Protein AF-A0A3P6UW24-F1 (afdb_monomer)

Organism: Litomosoides sigmodontis (NCBI:txid42156)

Nearest PDB structures (foldseek):
  2em6-assembly1_A  TM=3.000E-01  e=6.531E+00  Homo sapiens

Secondary structure (DSSP, 8-state):
-----PPPP---------------EEETTTTEEES--HHHHHHHHHHHTTTSSPPP---TT--------------PPPS-PPP-

Structure (mmCIF, N/CA/C/O backbone):
data_AF-A0A3P6UW24-F1
#
_entry.id   AF-A0A3P6UW24-F1
#
loop_
_atom_site.group_PDB
_atom_site.id
_atom_site.type_symbol
_atom_site.label_atom_id
_atom_site.label_alt_id
_atom_site.label_comp_id
_atom_site.label_asym_id
_atom_site.label_entity_id
_atom_site.label_seq_id
_atom_site.pdbx_PDB_ins_code
_atom_site.Cartn_x
_atom_site.Cartn_y
_atom_site.Cartn_z
_atom_site.occupancy
_atom_site.B_iso_or_equiv
_atom_site.auth_seq_id
_atom_site.auth_comp_id
_atom_site.auth_asym_id
_atom_site.auth_atom_id
_atom_site.pdbx_PDB_model_num
ATOM 1 N N . MET A 1 1 ? 39.575 26.858 -24.894 1.00 42.44 1 MET A N 1
ATOM 2 C CA . MET A 1 1 ? 38.394 26.139 -25.420 1.00 42.44 1 MET A CA 1
ATOM 3 C C . MET A 1 1 ? 38.069 24.993 -24.465 1.00 42.44 1 MET A C 1
ATOM 5 O O . MET A 1 1 ? 38.697 23.946 -24.549 1.00 42.44 1 MET A O 1
ATOM 9 N N . SER A 1 2 ? 37.185 25.194 -23.489 1.00 55.19 2 SER A N 1
ATOM 10 C CA . SER A 1 2 ? 36.758 24.129 -22.572 1.00 55.19 2 SER A CA 1
ATOM 11 C C . SER A 1 2 ? 35.759 23.216 -23.286 1.00 55.19 2 SER A C 1
ATOM 13 O O . SER A 1 2 ? 34.685 23.650 -23.698 1.00 55.19 2 SER A O 1
ATOM 15 N N . ILE A 1 3 ? 36.119 21.944 -23.462 1.00 65.88 3 ILE A N 1
ATOM 16 C CA . ILE A 1 3 ? 35.212 20.916 -23.976 1.00 65.88 3 ILE A CA 1
ATOM 17 C C . ILE A 1 3 ? 34.136 20.664 -22.916 1.00 65.88 3 ILE A C 1
ATOM 19 O O . ILE A 1 3 ? 34.375 20.053 -21.876 1.00 65.88 3 ILE A O 1
ATOM 23 N N . GLY A 1 4 ? 32.939 21.195 -23.164 1.00 63.19 4 GLY A N 1
ATOM 24 C CA . GLY A 1 4 ? 31.757 20.886 -22.371 1.00 63.19 4 GLY A CA 1
ATOM 25 C C . GLY A 1 4 ? 31.453 19.394 -22.483 1.00 63.19 4 GLY A C 1
ATOM 26 O O . GLY A 1 4 ? 31.204 18.877 -23.575 1.00 63.19 4 GLY A O 1
ATOM 27 N N . ARG A 1 5 ? 31.494 18.680 -21.356 1.00 71.50 5 ARG A N 1
ATOM 28 C CA . ARG A 1 5 ? 31.149 17.258 -21.294 1.00 71.50 5 ARG A CA 1
ATOM 29 C C . ARG A 1 5 ? 29.653 17.106 -21.579 1.00 71.50 5 ARG A C 1
ATOM 31 O O . ARG A 1 5 ? 28.828 17.398 -20.720 1.00 71.50 5 ARG A O 1
ATOM 38 N N . ARG A 1 6 ? 29.302 16.655 -22.788 1.00 70.00 6 ARG A N 1
ATOM 39 C CA . ARG A 1 6 ? 27.916 16.319 -23.144 1.00 70.00 6 ARG A CA 1
ATOM 40 C C . ARG A 1 6 ? 27.433 15.175 -22.252 1.00 70.00 6 ARG A C 1
ATOM 42 O O . ARG A 1 6 ? 28.058 14.114 -22.208 1.00 70.00 6 ARG A O 1
ATOM 49 N N . THR A 1 7 ? 26.337 15.392 -21.532 1.00 73.12 7 THR A N 1
ATOM 50 C CA . THR A 1 7 ? 25.662 14.337 -20.776 1.00 73.12 7 THR A CA 1
ATOM 51 C C . THR A 1 7 ? 25.107 13.319 -21.768 1.00 73.12 7 THR A C 1
ATOM 53 O O . THR A 1 7 ? 24.364 13.659 -22.689 1.00 73.12 7 THR A O 1
ATOM 56 N N . ARG A 1 8 ? 25.537 12.060 -21.634 1.00 78.88 8 ARG A N 1
ATOM 57 C CA . ARG A 1 8 ? 24.984 10.967 -22.438 1.00 78.88 8 ARG A CA 1
ATOM 58 C C . ARG A 1 8 ? 23.517 10.796 -22.055 1.00 78.88 8 ARG A C 1
ATOM 60 O O . ARG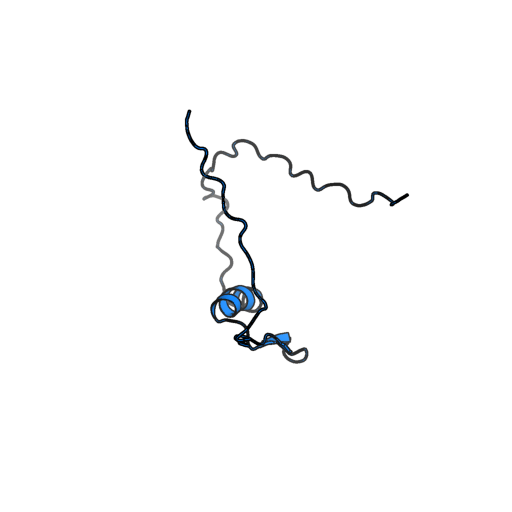 A 1 8 ? 23.196 10.801 -20.867 1.00 78.88 8 ARG A O 1
ATOM 67 N N . LYS A 1 9 ? 22.646 10.684 -23.061 1.00 81.06 9 LYS A N 1
ATOM 68 C CA . LYS A 1 9 ? 21.240 10.337 -22.846 1.00 81.06 9 LYS A CA 1
ATOM 69 C C . LYS A 1 9 ? 21.197 8.970 -22.162 1.00 81.06 9 LYS A C 1
ATOM 71 O O . LYS A 1 9 ? 21.977 8.087 -22.510 1.00 81.06 9 LYS A O 1
ATOM 76 N N . VAL A 1 10 ? 20.366 8.848 -21.133 1.00 86.62 10 VAL A N 1
ATOM 77 C CA . VAL A 1 10 ? 20.179 7.583 -20.424 1.00 86.62 10 VAL A CA 1
ATOM 78 C C . VAL A 1 10 ? 19.257 6.726 -21.279 1.00 86.62 10 VAL A C 1
ATOM 80 O O . VAL A 1 10 ? 18.084 7.060 -21.428 1.00 86.62 10 VAL A O 1
ATOM 83 N N . ASP A 1 11 ? 19.796 5.648 -21.841 1.00 86.56 11 ASP A N 1
ATOM 84 C CA . ASP A 1 11 ? 19.006 4.662 -22.571 1.00 86.56 11 ASP A CA 1
ATOM 85 C C . ASP A 1 11 ? 18.387 3.688 -21.560 1.00 86.56 11 ASP A C 1
ATOM 87 O O . ASP A 1 11 ? 19.091 2.946 -20.872 1.00 86.56 11 ASP A O 1
ATOM 91 N N . ILE A 1 12 ? 17.060 3.731 -21.429 1.00 90.88 12 ILE A N 1
ATOM 92 C CA . ILE A 1 12 ? 16.285 2.837 -20.560 1.00 90.88 12 ILE A CA 1
ATOM 93 C C . ILE A 1 12 ? 15.838 1.640 -21.411 1.00 90.88 12 ILE A C 1
ATOM 95 O O . ILE A 1 12 ? 15.115 1.817 -22.390 1.00 90.88 12 ILE A O 1
ATOM 99 N N . SER A 1 13 ? 16.286 0.430 -21.063 1.00 94.94 13 SER A N 1
ATOM 100 C CA . SER A 1 13 ? 15.947 -0.808 -21.780 1.00 94.94 13 SER A CA 1
ATOM 101 C C . SER A 1 13 ? 14.529 -1.301 -21.473 1.00 94.94 13 SER A C 1
ATOM 103 O O . SER A 1 13 ? 13.843 -0.777 -20.595 1.00 94.94 13 SER A O 1
ATOM 105 N N . MET A 1 14 ? 14.102 -2.378 -22.142 1.00 96.19 14 MET A N 1
ATOM 106 C CA . MET A 1 14 ? 12.872 -3.076 -21.760 1.00 96.19 14 MET A CA 1
ATOM 107 C C . MET A 1 14 ? 12.956 -3.618 -20.322 1.00 96.19 14 MET A C 1
ATOM 109 O O . MET A 1 14 ? 14.027 -4.082 -19.910 1.00 96.19 14 MET A O 1
ATOM 113 N N . PRO A 1 15 ? 11.848 -3.575 -19.557 1.00 95.38 15 PRO A N 1
ATOM 114 C CA . PRO A 1 15 ? 11.809 -4.138 -18.218 1.00 95.38 15 PRO A CA 1
ATOM 115 C C . PRO A 1 15 ? 11.962 -5.659 -18.287 1.00 95.38 15 PRO A C 1
ATOM 117 O O . PRO A 1 15 ? 11.350 -6.334 -19.113 1.00 95.38 15 PRO A O 1
ATOM 120 N N . THR A 1 16 ? 12.775 -6.194 -17.388 1.00 95.62 16 THR A N 1
ATOM 121 C CA . THR A 1 16 ? 12.963 -7.632 -17.169 1.00 95.62 16 THR A CA 1
ATOM 122 C C . THR A 1 16 ? 12.839 -7.913 -15.671 1.00 95.62 16 THR A C 1
ATOM 124 O O . THR A 1 16 ? 12.797 -6.978 -14.870 1.00 95.62 16 THR A O 1
ATOM 127 N N . ASN A 1 17 ? 12.748 -9.187 -15.282 1.00 95.94 17 ASN A N 1
ATOM 128 C CA . ASN A 1 17 ? 12.708 -9.625 -13.880 1.00 95.94 17 ASN A CA 1
ATOM 129 C C . ASN A 1 17 ? 11.559 -9.018 -13.061 1.00 95.94 17 ASN A C 1
ATOM 131 O O . ASN A 1 17 ? 11.769 -8.443 -11.993 1.00 95.94 17 ASN A O 1
ATOM 135 N N . PHE A 1 18 ? 10.328 -9.161 -13.545 1.00 95.88 18 PHE A N 1
ATOM 136 C CA . PHE A 1 18 ? 9.165 -8.810 -12.739 1.00 95.88 18 PHE A CA 1
ATOM 137 C C . PHE A 1 18 ? 9.148 -9.620 -11.428 1.00 95.88 18 PHE A C 1
ATOM 139 O O . PHE A 1 18 ? 9.113 -10.850 -11.452 1.00 95.88 18 PHE A O 1
ATOM 146 N N . GLU A 1 19 ? 9.146 -8.921 -10.290 1.00 96.94 19 GLU A N 1
ATOM 147 C CA . GLU A 1 19 ? 9.053 -9.507 -8.951 1.00 96.94 19 GLU A CA 1
ATOM 148 C C . GLU A 1 19 ? 7.790 -8.988 -8.258 1.00 96.94 19 GLU A C 1
ATOM 150 O O . GLU A 1 19 ? 7.669 -7.802 -7.935 1.00 96.94 19 GLU A O 1
ATOM 155 N N . HIS A 1 20 ? 6.843 -9.886 -7.991 1.00 94.81 20 HIS A N 1
ATOM 156 C CA . HIS A 1 20 ? 5.660 -9.555 -7.205 1.00 94.81 20 HIS A CA 1
ATOM 157 C C . HIS A 1 20 ? 6.005 -9.609 -5.713 1.00 94.81 20 HIS A C 1
ATOM 159 O O . HIS A 1 20 ? 5.960 -10.664 -5.087 1.00 94.81 20 HIS A O 1
ATOM 165 N N . ARG A 1 21 ? 6.375 -8.460 -5.142 1.00 92.69 21 ARG A N 1
ATOM 166 C CA . ARG A 1 21 ? 6.874 -8.383 -3.755 1.00 92.69 21 ARG A CA 1
ATOM 167 C C . ARG A 1 21 ? 5.768 -8.349 -2.706 1.00 92.69 21 ARG A C 1
ATOM 169 O O . ARG A 1 21 ? 5.939 -8.870 -1.610 1.00 92.69 21 ARG A O 1
ATOM 176 N N . TYR A 1 22 ? 4.652 -7.700 -3.029 1.00 93.12 22 TYR A N 1
ATOM 177 C CA . TYR A 1 22 ? 3.568 -7.450 -2.086 1.00 93.12 22 TYR A CA 1
ATOM 178 C C . TYR A 1 22 ? 2.222 -7.469 -2.798 1.00 93.12 22 TYR A C 1
ATOM 180 O O . TYR A 1 22 ? 2.075 -6.842 -3.845 1.00 93.12 22 TYR A O 1
ATOM 188 N N . HIS A 1 23 ? 1.238 -8.115 -2.174 1.00 93.75 23 HIS A N 1
ATOM 189 C CA . HIS A 1 23 ? -0.153 -8.100 -2.605 1.00 93.75 23 HIS A CA 1
ATOM 190 C C . HIS A 1 23 ? -1.019 -7.537 -1.480 1.00 93.75 23 HIS A C 1
ATOM 192 O O . HIS A 1 23 ? -1.225 -8.201 -0.467 1.00 93.75 23 HIS A O 1
ATOM 198 N N . ALA A 1 24 ? -1.515 -6.315 -1.652 1.00 93.06 24 ALA A N 1
ATOM 199 C CA . ALA A 1 24 ? -2.425 -5.690 -0.704 1.00 93.06 24 ALA A CA 1
ATOM 200 C C . ALA A 1 24 ? -3.875 -5.976 -1.106 1.00 93.06 24 ALA A C 1
ATOM 202 O O . ALA A 1 24 ? -4.280 -5.636 -2.217 1.00 93.06 24 ALA A O 1
ATOM 203 N N . GLY A 1 25 ? -4.652 -6.552 -0.194 1.00 93.94 25 GLY A N 1
ATOM 204 C CA . GLY A 1 25 ? -6.090 -6.742 -0.373 1.00 93.94 25 GLY A CA 1
ATOM 205 C C . GLY A 1 25 ? -6.879 -6.242 0.829 1.00 93.94 25 GLY A C 1
ATOM 206 O O . GLY A 1 25 ? -6.312 -5.918 1.877 1.00 93.94 25 GLY A O 1
ATOM 207 N N . PHE A 1 26 ? -8.191 -6.134 0.651 1.00 92.25 26 PHE A N 1
ATOM 208 C CA . PHE A 1 26 ? -9.122 -5.652 1.661 1.00 92.25 26 PHE A CA 1
ATOM 209 C C . PHE A 1 26 ? -10.225 -6.682 1.855 1.00 92.25 26 PHE A C 1
ATOM 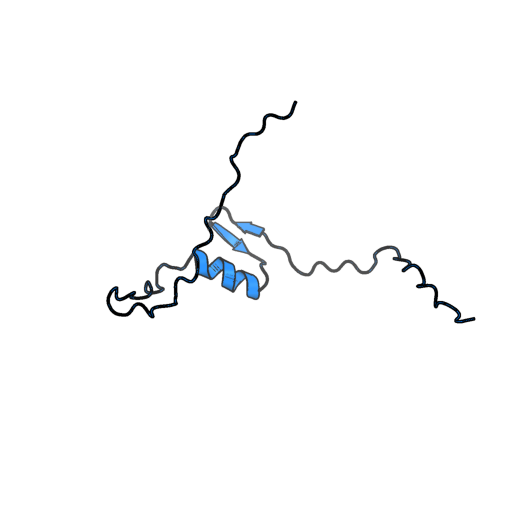211 O O . PHE A 1 26 ? -10.877 -7.083 0.892 1.00 92.25 26 PHE A O 1
ATOM 218 N N . ASP A 1 27 ? -10.431 -7.087 3.101 1.00 92.19 27 ASP A N 1
ATOM 219 C CA . ASP A 1 27 ? -11.534 -7.953 3.479 1.00 92.19 27 ASP A CA 1
ATOM 220 C C . ASP A 1 27 ? -12.726 -7.087 3.923 1.00 92.19 27 ASP A C 1
ATOM 222 O O . ASP A 1 27 ? -12.651 -6.431 4.969 1.00 92.19 27 ASP A O 1
ATOM 226 N N . PRO A 1 28 ? -13.834 -7.066 3.157 1.00 91.62 28 PRO A N 1
ATOM 227 C CA . PRO A 1 28 ? -14.999 -6.255 3.487 1.00 91.62 28 PRO A CA 1
ATOM 228 C C . PRO A 1 28 ? -15.767 -6.767 4.711 1.00 91.62 28 PRO A C 1
ATOM 230 O O . PRO A 1 28 ? -16.503 -5.989 5.314 1.00 91.62 28 PRO A O 1
ATOM 233 N N . VAL A 1 29 ? -15.611 -8.040 5.095 1.00 92.75 29 VAL A N 1
ATOM 234 C CA . VAL A 1 29 ? -16.314 -8.620 6.249 1.00 92.75 29 VAL A CA 1
ATOM 235 C C . VAL A 1 29 ? -15.658 -8.166 7.548 1.00 92.75 29 VAL A C 1
ATOM 237 O O . VAL A 1 29 ? -16.338 -7.726 8.473 1.00 92.75 29 VAL A O 1
ATOM 240 N N . THR A 1 30 ? -14.329 -8.243 7.622 1.00 86.25 30 THR A N 1
ATOM 241 C CA . THR A 1 30 ? -13.571 -7.809 8.807 1.00 86.25 30 THR A CA 1
ATOM 242 C C . THR A 1 30 ? -13.221 -6.320 8.787 1.00 86.25 30 THR A C 1
ATOM 244 O O . THR A 1 30 ? -12.876 -5.753 9.827 1.00 86.25 30 THR A O 1
ATOM 247 N N . GLY A 1 31 ? -13.300 -5.674 7.620 1.00 86.56 31 GLY A N 1
ATOM 248 C CA . GLY A 1 31 ? -12.887 -4.288 7.416 1.00 86.56 31 GLY A CA 1
ATOM 249 C C . GLY A 1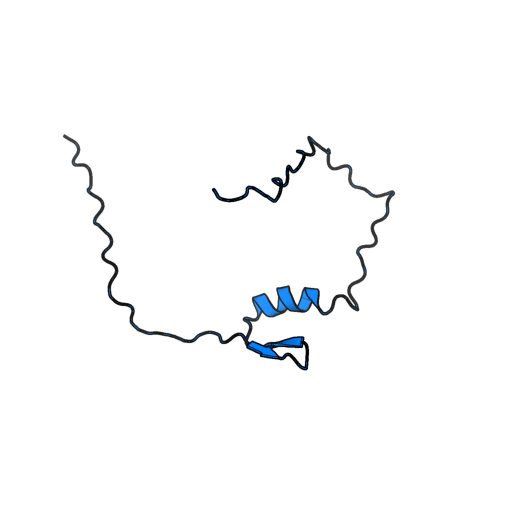 31 ? -11.373 -4.091 7.530 1.00 86.56 31 GLY A C 1
ATOM 250 O O . GLY A 1 31 ? -10.920 -3.000 7.886 1.00 86.56 31 GLY A O 1
ATOM 251 N N . GLN A 1 32 ? -10.582 -5.142 7.297 1.00 87.44 32 GLN A N 1
ATOM 252 C CA . GLN A 1 32 ? -9.131 -5.127 7.473 1.00 87.44 32 GLN A CA 1
ATOM 253 C C . GLN A 1 32 ? -8.380 -5.280 6.152 1.00 87.44 32 GLN A C 1
ATOM 255 O O . GLN A 1 32 ? -8.824 -5.937 5.215 1.00 87.44 32 GLN A O 1
ATOM 260 N N . TYR A 1 33 ? -7.191 -4.682 6.107 1.00 90.44 33 TYR A N 1
ATOM 261 C CA . TYR A 1 33 ? -6.259 -4.845 4.999 1.00 90.44 33 TYR A CA 1
ATOM 262 C C . TYR A 1 33 ? -5.277 -5.982 5.285 1.00 90.44 33 TYR A C 1
ATOM 264 O O . TYR A 1 33 ? -4.673 -6.031 6.359 1.00 90.44 33 TYR A O 1
ATOM 272 N N . HIS A 1 34 ? -5.061 -6.851 4.302 1.00 91.06 34 HIS A N 1
ATOM 273 C CA . HIS A 1 34 ? -4.120 -7.967 4.370 1.00 91.06 34 HIS A CA 1
ATOM 274 C C . HIS A 1 34 ? -2.996 -7.817 3.340 1.00 91.06 34 HIS A C 1
ATOM 276 O O . HIS A 1 34 ? -3.110 -7.072 2.369 1.00 91.06 34 HIS A O 1
ATOM 282 N N . GLY A 1 35 ? -1.878 -8.510 3.579 1.00 92.19 35 GLY A N 1
ATOM 283 C CA . GLY A 1 35 ? -0.704 -8.492 2.693 1.00 92.19 35 GLY A CA 1
ATOM 284 C C . GLY A 1 35 ? -0.014 -7.125 2.557 1.00 92.19 35 GLY A C 1
ATOM 285 O O . GLY A 1 35 ? 0.833 -6.924 1.687 1.00 92.19 35 GLY A O 1
ATOM 286 N N . LEU A 1 36 ? -0.338 -6.189 3.454 1.00 91.69 36 LEU A N 1
ATOM 287 C CA . LEU A 1 36 ? 0.373 -4.926 3.585 1.00 91.69 36 LEU A CA 1
ATOM 288 C C . LEU A 1 36 ? 1.805 -5.153 4.095 1.00 91.69 36 LEU A C 1
ATOM 290 O O . LEU A 1 36 ? 2.007 -5.957 5.011 1.00 91.69 36 LEU A O 1
ATOM 294 N N . PRO A 1 37 ? 2.786 -4.376 3.611 1.00 92.94 37 PRO A N 1
ATOM 295 C CA . PRO A 1 37 ? 4.101 -4.305 4.233 1.00 92.94 37 PRO A CA 1
ATOM 296 C C . PRO A 1 37 ? 4.010 -3.960 5.729 1.00 92.94 37 PRO A C 1
ATOM 298 O O . PRO A 1 37 ? 3.185 -3.140 6.143 1.00 92.94 37 PRO A O 1
ATOM 301 N N . LYS A 1 38 ? 4.909 -4.520 6.551 1.00 85.69 38 LYS A N 1
ATOM 302 C CA . LYS A 1 38 ? 4.911 -4.351 8.022 1.00 85.69 38 LYS A CA 1
ATOM 303 C C . LYS A 1 38 ? 4.890 -2.883 8.470 1.00 85.69 38 LYS A C 1
ATOM 305 O O . LYS A 1 38 ? 4.228 -2.527 9.440 1.00 85.69 38 LYS A O 1
ATOM 310 N N . GLN A 1 39 ? 5.593 -2.013 7.745 1.00 88.44 39 GLN A N 1
ATOM 311 C CA . GLN A 1 39 ? 5.625 -0.575 8.034 1.00 88.44 39 GLN A CA 1
ATOM 312 C C . GLN A 1 39 ? 4.247 0.081 7.849 1.00 88.44 39 GLN A C 1
ATOM 314 O O . GLN A 1 39 ? 3.873 0.969 8.611 1.00 88.44 39 GLN A O 1
ATOM 319 N N . TRP A 1 40 ? 3.467 -0.377 6.870 1.00 87.81 40 TRP A N 1
ATOM 320 C CA . TRP A 1 40 ? 2.140 0.163 6.580 1.00 87.81 40 TRP A CA 1
ATOM 321 C C . TRP A 1 40 ? 1.098 -0.380 7.548 1.00 87.81 40 TRP A C 1
ATOM 323 O O . TRP A 1 40 ? 0.221 0.368 7.969 1.00 87.81 40 TRP A O 1
ATOM 333 N N . GLN A 1 41 ? 1.230 -1.642 7.968 1.00 84.69 41 GLN A N 1
ATOM 334 C CA . GLN A 1 41 ? 0.403 -2.213 9.035 1.00 84.69 41 GLN A CA 1
ATOM 335 C C . GLN A 1 41 ? 0.491 -1.382 10.316 1.00 84.69 41 GLN A C 1
ATOM 337 O O . GLN A 1 41 ? -0.531 -1.152 10.955 1.00 84.69 41 GLN A O 1
ATOM 342 N N . ALA A 1 42 ? 1.682 -0.881 10.663 1.00 80.12 42 ALA A N 1
ATOM 343 C CA . ALA A 1 42 ? 1.831 0.031 11.789 1.00 80.12 42 ALA A CA 1
ATOM 344 C C . ALA A 1 42 ? 1.022 1.316 11.556 1.00 80.12 42 ALA A C 1
ATOM 346 O O . ALA A 1 42 ? 0.176 1.652 12.372 1.00 80.12 42 ALA A O 1
ATOM 347 N N . ILE A 1 43 ? 1.194 1.997 10.422 1.00 84.06 43 ILE A N 1
ATOM 348 C CA . ILE A 1 43 ? 0.506 3.269 10.127 1.00 84.06 43 ILE A CA 1
ATOM 349 C C . ILE A 1 43 ? -1.022 3.107 10.081 1.00 84.06 43 ILE A C 1
ATOM 351 O O . ILE A 1 43 ? -1.749 3.916 10.655 1.00 84.06 43 ILE A O 1
ATOM 355 N N . ILE A 1 44 ? -1.512 2.054 9.429 1.00 81.94 44 ILE A N 1
ATOM 356 C CA . ILE A 1 44 ? -2.944 1.822 9.211 1.00 81.94 44 ILE A CA 1
ATOM 357 C C . ILE A 1 44 ? -3.593 1.212 10.459 1.00 81.94 44 ILE A C 1
ATOM 359 O O . ILE A 1 44 ? -4.648 1.679 10.889 1.00 81.94 44 ILE A O 1
ATOM 363 N N . GLY A 1 45 ? -2.945 0.246 11.115 1.00 64.69 45 GLY A N 1
ATOM 364 C CA . GLY A 1 45 ? -3.407 -0.342 12.379 1.00 64.69 45 GLY A CA 1
ATOM 365 C C . GLY A 1 45 ? -3.456 0.666 13.534 1.00 64.69 45 GLY A C 1
ATOM 366 O O . GLY A 1 45 ? -4.294 0.546 14.428 1.00 64.69 45 GLY A O 1
ATOM 367 N N . ILE A 1 46 ? -2.638 1.727 13.476 1.00 56.69 46 ILE A N 1
ATOM 368 C CA . ILE A 1 46 ? -2.713 2.876 14.392 1.00 56.69 46 ILE A CA 1
ATOM 369 C C . ILE A 1 46 ? -4.064 3.611 14.290 1.00 56.69 46 ILE A C 1
ATOM 371 O O . ILE A 1 46 ? -4.459 4.256 15.266 1.00 56.69 46 ILE A O 1
ATOM 375 N N . THR A 1 47 ? -4.772 3.538 13.155 1.00 54.53 47 THR A N 1
ATOM 376 C CA . THR A 1 47 ? -6.051 4.242 12.939 1.00 54.53 47 THR A CA 1
ATOM 377 C C . THR A 1 47 ? -7.259 3.452 13.448 1.00 54.53 47 THR A C 1
ATOM 379 O O . THR A 1 47 ? -8.148 4.041 14.060 1.00 54.53 47 THR A O 1
ATOM 382 N N . THR A 1 48 ? -7.271 2.124 13.287 1.00 56.12 48 THR A N 1
ATOM 383 C CA . THR A 1 48 ? -8.422 1.273 13.650 1.00 56.12 48 THR A CA 1
ATOM 384 C C . THR A 1 48 ? -8.437 0.889 15.134 1.00 56.12 48 THR A C 1
ATOM 386 O O . THR A 1 48 ? -9.502 0.708 15.722 1.00 56.12 48 THR A O 1
ATOM 389 N N . ASN A 1 49 ? -7.266 0.829 15.781 1.00 55.06 49 ASN A N 1
ATOM 390 C CA . ASN A 1 49 ? -7.106 0.431 17.184 1.00 55.06 49 ASN A CA 1
ATOM 391 C C . ASN A 1 49 ? -6.719 1.596 18.118 1.00 55.06 49 ASN A C 1
ATOM 393 O O . ASN A 1 49 ? -5.971 1.444 19.081 1.00 55.06 49 ASN A O 1
ATOM 397 N N . ARG A 1 50 ? -7.307 2.783 17.911 1.00 56.47 50 ARG A N 1
ATOM 398 C CA . ARG A 1 50 ? -7.338 3.862 18.925 1.00 56.47 50 ARG A CA 1
ATOM 399 C C . ARG A 1 50 ? -8.283 3.559 20.102 1.00 56.47 50 ARG A C 1
ATOM 401 O O . ARG A 1 50 ? -8.539 4.448 20.902 1.00 56.47 50 ARG A O 1
ATOM 408 N N . ARG A 1 51 ? -8.801 2.332 20.245 1.00 57.00 51 ARG A N 1
ATOM 409 C CA . ARG A 1 51 ? -9.690 1.957 21.361 1.00 57.00 51 ARG A CA 1
ATOM 410 C C . ARG A 1 51 ? -8.986 1.859 22.723 1.00 57.00 51 ARG A C 1
ATOM 412 O O . ARG A 1 51 ? -9.672 1.798 23.732 1.00 57.00 51 ARG A O 1
ATOM 419 N N . GLY A 1 52 ? -7.650 1.898 22.763 1.00 54.78 52 GLY A N 1
ATOM 420 C CA . GLY A 1 52 ? -6.873 1.839 24.010 1.00 54.78 52 GLY A CA 1
ATOM 421 C C . GLY A 1 52 ? -5.707 2.824 24.110 1.00 54.78 52 GLY A C 1
ATOM 422 O O . GLY A 1 52 ? -4.984 2.793 25.099 1.00 54.78 52 GLY A O 1
ATOM 423 N N . ARG A 1 53 ? -5.493 3.702 23.116 1.00 64.62 53 ARG A N 1
ATOM 424 C CA . ARG A 1 53 ? -4.490 4.768 23.257 1.00 64.62 53 ARG A CA 1
ATOM 425 C C . ARG A 1 53 ? -5.129 5.884 24.084 1.00 64.62 53 ARG A C 1
ATOM 427 O O . ARG A 1 53 ? -6.094 6.471 23.586 1.00 64.62 53 ARG A O 1
ATOM 434 N N . PRO A 1 54 ? -4.618 6.205 25.287 1.00 64.69 54 PRO A N 1
ATOM 435 C CA . PRO A 1 54 ? -5.099 7.358 26.028 1.00 64.69 54 PRO A CA 1
ATOM 436 C C . PRO A 1 54 ? -5.002 8.566 25.107 1.00 64.69 54 PRO A C 1
ATOM 438 O O . PRO A 1 54 ? -3.973 8.769 24.446 1.00 64.69 54 PRO A O 1
ATOM 441 N N . ARG A 1 55 ? -6.082 9.348 25.012 1.00 62.88 55 ARG A N 1
ATOM 442 C CA . ARG A 1 55 ? -5.960 10.680 24.422 1.00 62.88 55 ARG A CA 1
ATOM 443 C C . ARG A 1 55 ? -4.828 11.371 25.184 1.00 62.88 55 ARG A C 1
ATOM 445 O O . ARG A 1 55 ? -4.789 11.214 26.406 1.00 62.88 55 ARG A O 1
ATOM 452 N N . PRO A 1 56 ? -3.891 12.057 24.506 1.00 69.06 56 PRO A N 1
ATOM 453 C CA . PRO A 1 56 ? -2.916 12.850 25.236 1.00 69.06 56 PRO A CA 1
ATOM 454 C C . PRO A 1 56 ? -3.704 13.733 26.209 1.00 69.06 56 PRO A C 1
ATOM 456 O O . PRO A 1 56 ? -4.631 14.425 25.783 1.00 69.06 56 PRO A O 1
ATOM 459 N N . MET A 1 57 ? -3.427 13.607 27.509 1.00 62.03 57 MET A N 1
ATOM 460 C CA . MET A 1 57 ? -3.995 14.494 28.519 1.00 62.03 57 MET A CA 1
ATOM 461 C C . MET A 1 57 ? -3.376 15.859 28.253 1.00 62.03 57 MET A C 1
ATOM 463 O O . MET A 1 57 ? -2.245 16.127 28.644 1.00 62.03 57 MET A O 1
ATOM 467 N N . VAL A 1 58 ? -4.074 16.666 27.461 1.00 69.38 58 VAL A N 1
ATOM 468 C CA . VAL A 1 58 ? -3.681 18.042 27.192 1.00 69.38 58 VAL A CA 1
ATOM 469 C C . VAL A 1 58 ? -4.214 18.862 28.353 1.00 69.38 58 VAL A C 1
ATOM 471 O O . VAL A 1 58 ? -5.423 19.057 28.465 1.00 69.38 58 VAL A O 1
ATOM 474 N N . ASP A 1 59 ? -3.317 19.289 29.233 1.00 70.44 59 ASP A N 1
ATOM 475 C CA . ASP A 1 59 ? -3.625 20.270 30.265 1.00 70.44 59 ASP A CA 1
ATOM 476 C C . ASP A 1 59 ? -3.662 21.670 29.621 1.00 70.44 59 ASP A C 1
ATOM 478 O O . ASP A 1 59 ? -2.635 22.117 29.097 1.00 70.44 59 ASP A O 1
ATOM 482 N N . PRO A 1 60 ? -4.810 22.378 29.644 1.00 66.81 60 PRO A N 1
ATOM 483 C CA . PRO A 1 60 ? -4.924 23.735 29.111 1.00 66.81 60 PRO A CA 1
ATOM 484 C C . PRO A 1 60 ? -3.976 24.742 29.776 1.00 66.81 60 PRO A C 1
ATOM 486 O O . PRO A 1 60 ? -3.684 25.777 29.182 1.00 66.81 60 PRO A O 1
ATOM 489 N N . SER A 1 61 ? -3.501 24.456 30.993 1.00 68.81 61 SER A N 1
ATOM 490 C CA . SER A 1 61 ? -2.595 25.326 31.748 1.00 68.81 61 SER A CA 1
ATOM 491 C C . SER A 1 61 ? -1.105 25.098 31.445 1.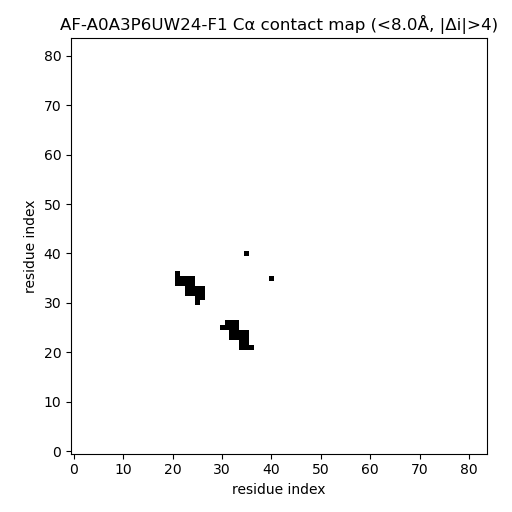00 68.81 61 SER A C 1
ATOM 493 O O . SER A 1 61 ? -0.286 25.957 31.760 1.00 68.81 61 SER A O 1
ATOM 495 N N . CYS A 1 62 ? -0.755 24.006 30.750 1.00 62.00 62 CYS A N 1
ATOM 496 C CA . CYS A 1 62 ? 0.619 23.640 30.374 1.00 62.00 62 CYS A CA 1
ATOM 497 C C . CYS A 1 62 ? 0.868 23.737 28.858 1.00 62.00 62 CYS A C 1
ATOM 499 O O . CYS A 1 62 ? 1.575 22.914 28.271 1.00 62.00 62 CYS A O 1
ATOM 501 N N . ILE A 1 63 ? 0.274 24.728 28.193 1.00 69.06 63 ILE A N 1
ATOM 502 C CA . ILE A 1 63 ? 0.605 25.027 26.798 1.00 69.06 63 ILE A CA 1
ATOM 503 C C . ILE A 1 63 ? 2.024 25.595 26.784 1.00 69.06 63 ILE A C 1
ATOM 505 O O . ILE A 1 63 ? 2.249 26.690 27.292 1.00 69.06 63 ILE A O 1
ATOM 509 N N . THR A 1 64 ? 2.988 24.881 26.193 1.00 73.56 64 THR A N 1
ATOM 510 C CA . THR A 1 64 ? 4.256 25.502 25.798 1.00 73.56 64 THR A CA 1
ATOM 511 C C . THR A 1 64 ? 3.913 26.659 24.861 1.00 73.56 64 THR A C 1
ATOM 513 O O . THR A 1 64 ? 3.346 26.405 23.791 1.00 73.56 64 THR A O 1
ATOM 516 N N . PRO A 1 65 ? 4.210 27.921 25.225 1.00 60.41 65 PRO A N 1
ATOM 517 C CA . PRO A 1 65 ? 3.981 29.047 24.340 1.00 60.41 65 PRO A CA 1
ATOM 518 C C . PRO A 1 65 ? 4.986 28.927 23.198 1.00 60.41 65 PRO A C 1
ATOM 520 O O . PRO A 1 65 ? 6.098 29.439 23.246 1.00 60.41 65 PRO A O 1
ATOM 523 N N . THR A 1 66 ? 4.611 28.174 22.169 1.00 60.34 66 THR A N 1
ATOM 524 C CA . THR A 1 66 ? 5.264 28.291 20.876 1.00 60.34 66 THR A CA 1
ATOM 525 C C . THR A 1 66 ? 4.832 29.659 20.393 1.00 60.34 66 THR A C 1
ATOM 527 O O . THR A 1 66 ? 3.628 29.885 20.259 1.00 60.34 66 THR A O 1
ATOM 530 N N . GLU A 1 67 ? 5.770 30.593 20.224 1.0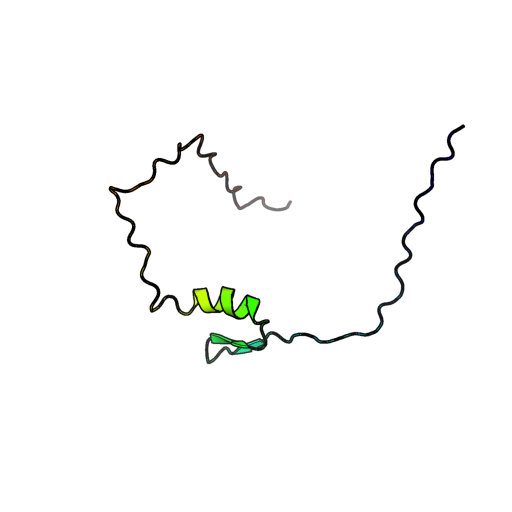0 62.25 67 GLU A N 1
ATOM 531 C CA . GLU A 1 67 ? 5.467 31.868 19.586 1.00 62.25 67 GLU A CA 1
ATOM 532 C C . GLU A 1 67 ? 4.680 31.550 18.323 1.00 62.25 67 GLU A C 1
ATOM 534 O O . GLU A 1 67 ? 5.169 30.900 17.396 1.00 62.25 67 GLU A O 1
ATOM 539 N N . ILE A 1 68 ? 3.416 31.959 18.328 1.00 57.94 68 ILE A N 1
ATOM 540 C CA . ILE A 1 68 ? 2.522 31.902 17.187 1.00 57.94 68 ILE A CA 1
ATOM 541 C C . ILE A 1 68 ? 3.026 32.988 16.233 1.00 57.94 68 ILE A C 1
ATOM 543 O O . ILE A 1 68 ? 2.384 34.008 15.993 1.00 57.94 68 ILE A O 1
ATOM 547 N N . ALA A 1 69 ? 4.248 32.822 15.738 1.00 53.81 69 ALA A N 1
ATOM 548 C CA . ALA A 1 69 ? 4.840 33.675 14.745 1.00 53.81 69 ALA A CA 1
ATOM 549 C C . ALA A 1 69 ? 4.086 33.374 13.453 1.00 53.81 69 ALA A C 1
ATOM 551 O O . ALA A 1 69 ? 4.455 32.511 12.661 1.00 53.81 69 ALA A O 1
ATOM 5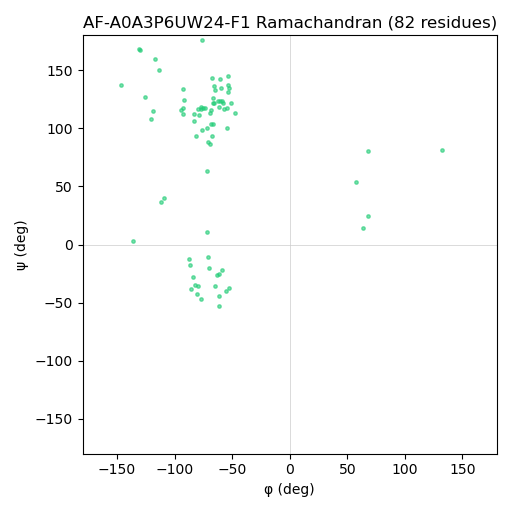52 N N . LYS A 1 70 ? 2.985 34.112 13.275 1.00 57.22 70 LYS A N 1
ATOM 553 C CA . LYS A 1 70 ? 2.254 34.260 12.022 1.00 57.22 70 LYS A CA 1
ATOM 554 C C . LYS A 1 70 ? 1.565 32.965 11.579 1.00 57.22 70 LYS A C 1
ATOM 556 O O . LYS A 1 70 ? 2.031 32.278 10.672 1.00 57.22 70 LYS A O 1
ATOM 561 N N . ILE A 1 71 ? 0.395 32.676 12.162 1.00 62.31 71 ILE A N 1
ATOM 562 C CA . ILE A 1 71 ? -0.591 31.776 11.538 1.00 62.31 71 ILE A CA 1
ATOM 563 C C . ILE A 1 71 ? -0.854 32.338 10.140 1.00 62.31 71 ILE A C 1
ATOM 565 O O . ILE A 1 71 ? -1.560 33.332 9.978 1.00 62.31 71 ILE A O 1
ATOM 569 N N . LYS A 1 72 ? -0.228 31.750 9.119 1.00 61.78 72 LYS A N 1
ATOM 570 C CA . LYS A 1 72 ? -0.594 32.024 7.735 1.00 61.78 72 LYS A CA 1
ATOM 571 C C . LYS A 1 72 ? -1.997 31.461 7.563 1.00 61.78 72 LYS A C 1
ATOM 573 O O . LYS A 1 72 ? -2.219 30.277 7.812 1.00 61.78 72 LYS A O 1
ATOM 578 N N . THR A 1 73 ? -2.941 32.311 7.182 1.00 66.88 73 THR A N 1
ATOM 579 C CA . THR A 1 73 ? -4.281 31.886 6.790 1.00 66.88 73 THR A CA 1
ATOM 580 C C . THR A 1 73 ? -4.148 30.847 5.680 1.00 66.88 73 THR A C 1
ATOM 582 O O . THR A 1 73 ? -3.589 31.112 4.617 1.00 66.88 73 THR A O 1
ATOM 585 N N . VAL A 1 74 ? -4.603 29.622 5.948 1.00 68.06 74 VAL A N 1
ATOM 586 C CA . VAL A 1 74 ? -4.658 28.573 4.929 1.00 68.06 74 VAL A CA 1
ATOM 587 C C . VAL A 1 74 ? -5.856 28.887 4.046 1.00 68.06 74 VAL A C 1
ATOM 589 O O . VAL A 1 74 ? -6.993 28.589 4.404 1.00 68.06 74 VAL A O 1
ATOM 592 N N . VAL A 1 75 ? -5.603 29.511 2.900 1.00 71.12 75 VAL A N 1
ATOM 593 C CA . VAL A 1 75 ? -6.602 29.642 1.839 1.00 71.12 75 VAL A CA 1
ATOM 594 C C . VAL A 1 75 ? -6.765 28.256 1.218 1.00 71.12 75 VAL A C 1
ATOM 596 O O . VAL A 1 75 ? -5.919 27.808 0.445 1.00 71.12 75 VAL A O 1
ATOM 599 N N . ARG A 1 76 ? -7.815 27.525 1.603 1.00 71.38 76 ARG A N 1
ATOM 600 C CA . ARG A 1 76 ? -8.282 26.384 0.806 1.00 71.38 76 ARG A CA 1
ATOM 601 C C . ARG A 1 76 ? -9.007 26.985 -0.389 1.00 71.38 76 ARG A C 1
ATOM 603 O O . ARG A 1 76 ? -9.958 27.725 -0.181 1.00 71.38 76 ARG A O 1
ATOM 610 N N . GLY A 1 77 ? -8.502 26.733 -1.595 1.00 62.53 77 GLY A N 1
ATOM 611 C CA . GLY A 1 77 ? -9.109 27.245 -2.821 1.00 62.53 77 GLY A CA 1
ATOM 612 C C . GLY A 1 77 ? -10.583 26.862 -2.899 1.00 62.53 77 GLY A C 1
ATOM 613 O O . GLY A 1 7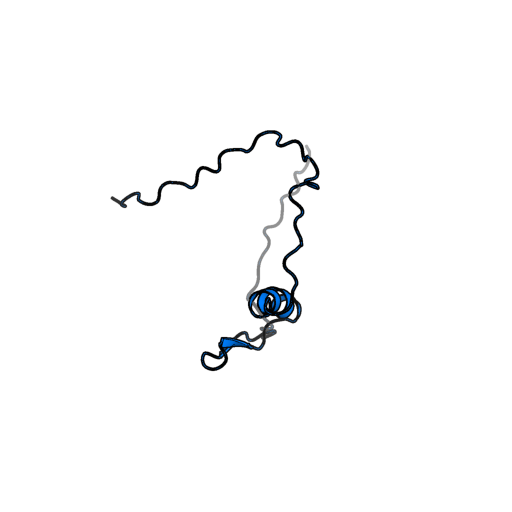7 ? -10.950 25.735 -2.557 1.00 62.53 77 GLY A O 1
ATOM 614 N N . ASP A 1 78 ? -11.404 27.820 -3.316 1.00 64.81 78 ASP A N 1
ATOM 615 C CA . ASP A 1 78 ? -12.835 27.631 -3.489 1.00 64.81 78 ASP A CA 1
ATOM 616 C C . ASP A 1 78 ? -13.081 26.504 -4.497 1.00 64.81 78 ASP A C 1
ATOM 618 O O . ASP A 1 78 ? -12.584 26.508 -5.627 1.00 64.81 78 ASP A O 1
ATOM 622 N N . ILE A 1 79 ? -13.832 25.497 -4.061 1.00 61.53 79 ILE A N 1
ATOM 623 C CA . ILE A 1 79 ? -14.339 24.451 -4.938 1.00 61.53 79 ILE A CA 1
ATOM 624 C C . ILE A 1 79 ? -15.461 25.081 -5.765 1.00 61.53 79 ILE A C 1
ATOM 626 O O . ILE A 1 79 ? -16.469 25.489 -5.194 1.00 61.53 79 ILE A O 1
ATOM 630 N N . LEU A 1 80 ? -15.243 25.113 -7.087 1.00 5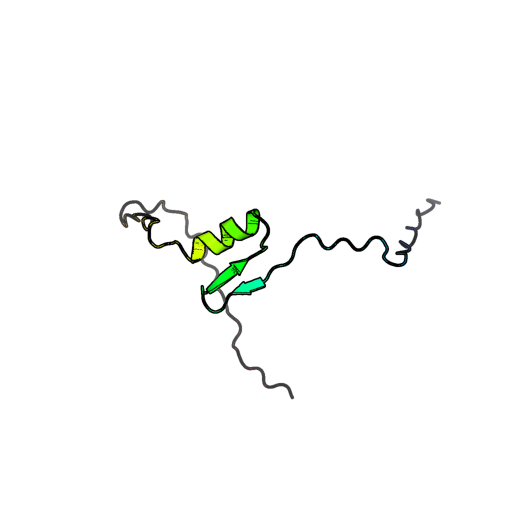4.78 80 LEU A N 1
ATOM 631 C CA . LEU A 1 80 ? -16.173 25.212 -8.231 1.00 54.78 80 LEU A CA 1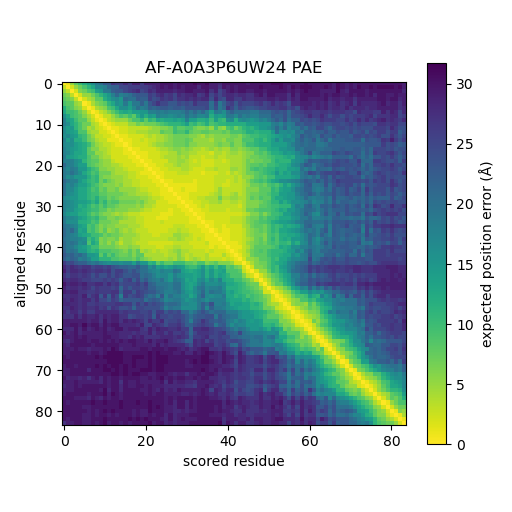
ATOM 632 C C . LEU A 1 80 ? -15.709 26.283 -9.230 1.00 54.78 80 LEU A C 1
ATOM 634 O O . LEU A 1 80 ? -16.227 27.394 -9.275 1.00 54.78 80 LEU A O 1
ATOM 638 N N . GLN A 1 81 ? -14.764 25.912 -10.094 1.00 56.00 81 GLN A N 1
ATOM 639 C CA . GLN A 1 81 ? -14.713 26.486 -11.439 1.00 56.00 81 GLN A CA 1
ATOM 640 C C . GLN A 1 81 ? -15.481 25.525 -12.358 1.00 56.00 81 GLN A C 1
ATOM 642 O O . GLN A 1 81 ? -15.064 24.370 -12.476 1.00 56.00 81 GLN A O 1
ATOM 647 N N . PRO A 1 82 ? -16.606 25.934 -12.972 1.00 55.09 82 PRO A N 1
ATOM 648 C CA . PRO A 1 82 ? -17.192 25.183 -14.070 1.00 55.09 82 PRO A CA 1
ATOM 649 C C . PRO A 1 82 ? -16.222 25.252 -15.249 1.00 55.09 82 PRO A C 1
ATOM 651 O O . PRO A 1 82 ? -15.807 26.336 -15.659 1.00 55.09 82 PRO A O 1
ATOM 654 N N . CYS A 1 83 ? -15.844 24.091 -15.771 1.00 51.84 83 CYS A N 1
ATOM 655 C CA . CYS A 1 83 ? -15.140 23.980 -17.038 1.00 51.84 83 CYS A CA 1
ATOM 656 C C . CYS A 1 83 ? -16.050 24.569 -18.129 1.00 51.84 83 CYS A C 1
ATOM 658 O O . CYS A 1 83 ? -17.189 24.116 -18.264 1.00 51.84 83 CYS A O 1
ATOM 660 N N . HIS A 1 84 ? -15.563 25.566 -18.866 1.00 48.59 84 HIS A N 1
ATOM 661 C CA . HIS A 1 84 ? -16.135 25.942 -20.159 1.00 48.59 84 HIS A CA 1
ATOM 662 C C . HIS A 1 84 ? -15.618 25.006 -21.251 1.00 48.59 84 HIS A C 1
ATOM 664 O O . HIS A 1 84 ? -14.430 24.613 -21.162 1.00 48.59 84 HIS A O 1
#

Foldseek 3Di:
DDDDPDDDDDDDDDDDDDDPPFDWDADPVVRDIPRDDPVVCVVVVVVPPPVPDPDPPDDPVPPPCPPPPDPDPPPPDDPDDDDD

Sequence (84 aa):
MSIGRRTRKVDISMPTNFEHRYHAGFDPVTGQYHGLPKQWQAIIGITTNRRGRPRPMVDPSCITPTEIAKIKTVVRGDILQPCH

Radius of gyration: 25.69 Å; Cα contacts (8 Å, |Δi|>4): 21; chains: 1; bounding box: 56×44×57 Å

pLDDT: mean 74.35, std 15.3, range [42.44, 96.94]

Mean predicted aligned error: 17.85 Å

Solvent-accessible surface area (backbone atoms only — not comparable to full-atom values): 6232 Å² total; per-residue (Å²): 136,83,82,75,81,78,79,74,80,82,83,82,75,84,90,72,84,89,74,90,84,70,60,73,48,73,43,83,88,82,71,43,75,42,57,57,57,72,74,50,46,51,63,55,49,59,66,79,59,54,87,75,58,76,72,79,85,77,56,87,88,70,64,78,84,66,80,78,78,67,83,71,80,81,80,74,76,81,91,79,80,82,85,127

InterPro domains:
  IPR000095 CRIB domain [PF00786] (11-44)
  IPR000095 CRIB domain [PS50108] (12-25)
  IPR000095 CRIB domain [SM00285] (12-47)
  IPR033923 p21 activated kinase binding domain [cd01093] (12-59)
  IPR036936 CRIB domain superfamily [G3DSA:3.90.810.10] (6-47)